Protein AF-A0A2U9QYP9-F1 (afdb_monomer_lite)

InterPro domains:
  IPR007745 Cytochrome c oxidase copper chaperone [PF05051] (9-56)
  IPR007745 Cytochrome c oxidase copper chaperone [PTHR16719] (5-56)
  IPR009069 Cysteine alpha-hairpin motif superfamily [SSF47072] (4-56)

Foldseek 3Di:
DDDDDDDDDDPDLCPFQVPLVVVLVVCCVVPNPPDCVSVVSVVVSQVRCVVVVHHD

Structure (mmCIF, N/CA/C/O backbone):
data_AF-A0A2U9QYP9-F1
#
_entry.id   AF-A0A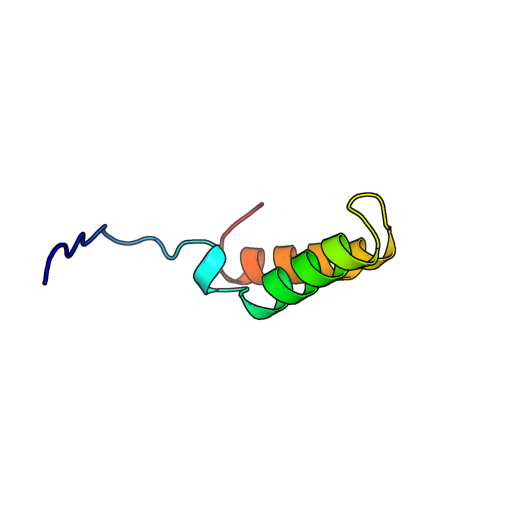2U9QYP9-F1
#
loop_
_atom_site.group_PDB
_atom_site.id
_atom_site.type_symbol
_atom_site.label_atom_id
_atom_site.label_alt_id
_atom_site.label_comp_id
_atom_site.label_asym_id
_atom_site.label_entity_id
_atom_site.label_seq_id
_atom_site.pdbx_PDB_ins_code
_atom_site.Cartn_x
_atom_site.Cartn_y
_atom_site.Cartn_z
_atom_site.occupancy
_atom_site.B_iso_or_equiv
_atom_site.auth_seq_id
_atom_site.auth_comp_id
_atom_site.auth_asym_id
_atom_site.auth_atom_id
_atom_site.pdbx_PDB_model_num
ATOM 1 N N . MET A 1 1 ? -1.719 31.742 10.887 1.00 58.00 1 MET A N 1
ATOM 2 C CA . MET A 1 1 ? -2.450 30.564 11.400 1.00 58.00 1 MET A CA 1
ATOM 3 C C . MET A 1 1 ? -3.734 30.453 10.597 1.00 58.00 1 MET A C 1
ATOM 5 O O . MET A 1 1 ? -4.607 31.280 10.808 1.00 58.00 1 MET A O 1
ATOM 9 N N . SER A 1 2 ? -3.826 29.522 9.643 1.00 50.59 2 SER A N 1
ATOM 10 C CA . SER A 1 2 ? -5.044 29.338 8.841 1.00 50.59 2 SER A CA 1
ATOM 11 C C . SER A 1 2 ? -5.257 27.863 8.522 1.00 50.59 2 SER A C 1
ATOM 13 O O . SER A 1 2 ? -4.414 27.256 7.867 1.00 50.59 2 SER A O 1
ATOM 15 N N . GLY A 1 3 ? -6.415 27.339 8.926 1.00 47.25 3 GLY A N 1
ATOM 16 C CA . GLY A 1 3 ? -7.109 26.296 8.170 1.00 47.25 3 GLY A CA 1
ATOM 17 C C . GLY A 1 3 ? -7.097 24.890 8.755 1.00 47.25 3 GLY A C 1
ATOM 18 O O . GLY A 1 3 ? -6.528 23.979 8.163 1.00 47.25 3 GLY A O 1
ATOM 19 N N . GLU A 1 4 ? -7.824 24.687 9.852 1.00 54.81 4 GLU A N 1
ATOM 20 C CA . GLU A 1 4 ? -8.430 23.390 10.157 1.00 54.81 4 GLU A CA 1
ATOM 21 C C . GLU A 1 4 ? -9.450 23.014 9.067 1.00 54.81 4 GLU A C 1
ATOM 23 O O . GLU A 1 4 ? -10.303 23.819 8.690 1.00 54.81 4 GLU A O 1
ATOM 28 N N . LYS A 1 5 ? -9.408 21.763 8.592 1.00 42.84 5 LYS A N 1
ATOM 29 C CA . LYS A 1 5 ? -10.546 21.132 7.913 1.00 42.84 5 LYS A CA 1
ATOM 30 C C . LYS A 1 5 ? -10.713 19.707 8.435 1.00 42.84 5 LYS A C 1
ATOM 32 O O . LYS A 1 5 ? -10.095 18.759 7.960 1.00 42.84 5 LYS A O 1
ATOM 37 N N . LYS A 1 6 ? -11.555 19.597 9.461 1.00 47.06 6 LYS A N 1
ATOM 38 C CA . LYS A 1 6 ? -12.094 18.356 10.018 1.00 47.06 6 LYS A CA 1
ATOM 39 C C . LYS A 1 6 ? -12.961 17.687 8.942 1.00 47.06 6 LYS A C 1
ATOM 41 O O . LYS A 1 6 ? -13.991 18.233 8.558 1.00 47.06 6 LYS A O 1
ATOM 46 N N . GLN A 1 7 ? -12.522 16.541 8.421 1.00 48.41 7 GLN A N 1
ATOM 47 C CA . GLN A 1 7 ? -13.359 15.626 7.641 1.00 48.41 7 GLN A CA 1
ATOM 48 C C . GLN A 1 7 ? -13.576 14.359 8.462 1.00 48.41 7 GLN A C 1
ATOM 50 O O . GLN A 1 7 ? -12.632 13.742 8.951 1.00 48.41 7 GLN A O 1
ATOM 55 N N . GLU A 1 8 ? -14.845 14.031 8.637 1.00 52.81 8 GLU A N 1
ATOM 56 C CA . GLU A 1 8 ? -15.366 12.923 9.417 1.00 52.81 8 GLU A CA 1
ATOM 57 C C . GLU A 1 8 ? -14.953 11.559 8.824 1.00 52.81 8 GLU A C 1
ATOM 59 O O . GLU A 1 8 ? -15.241 11.241 7.673 1.00 52.81 8 GLU A O 1
ATOM 64 N N . SER A 1 9 ? -14.252 10.773 9.645 1.00 58.12 9 SER A N 1
ATOM 65 C CA . SER A 1 9 ? -14.438 9.327 9.830 1.00 58.12 9 SER A CA 1
ATOM 66 C C . SER A 1 9 ? -14.387 8.404 8.606 1.00 58.12 9 SER A C 1
ATOM 68 O O . SER A 1 9 ? -15.352 7.714 8.296 1.00 58.12 9 SER A O 1
ATOM 70 N N . LYS A 1 10 ? -13.211 8.288 7.985 1.00 50.38 10 LYS A N 1
ATOM 71 C CA . LYS A 1 10 ? -12.660 7.015 7.473 1.00 50.38 10 LYS A CA 1
ATOM 72 C C . LYS A 1 10 ? -11.138 7.177 7.414 1.00 50.38 10 LYS A C 1
ATOM 74 O O . LYS A 1 10 ? -10.682 8.118 6.757 1.00 50.38 10 LYS A O 1
ATOM 79 N N . PRO A 1 11 ? -10.337 6.349 8.117 1.00 51.69 11 PRO A N 1
ATOM 80 C CA . PRO A 1 11 ? -8.887 6.448 8.023 1.00 51.69 11 PRO A CA 1
ATOM 81 C C . PRO A 1 11 ? -8.515 6.282 6.552 1.00 51.69 11 PRO A C 1
ATOM 83 O O . PRO A 1 11 ? -8.875 5.294 5.916 1.00 51.69 11 PRO A O 1
ATOM 86 N N . LYS A 1 12 ? -7.863 7.296 5.977 1.00 53.53 12 LYS A N 1
ATOM 87 C CA . LYS A 1 12 ? -7.376 7.184 4.605 1.00 53.53 12 LYS A CA 1
ATOM 88 C C . LYS A 1 12 ? -6.383 6.014 4.567 1.00 53.53 12 LYS A C 1
ATOM 90 O O . LYS A 1 12 ? -5.594 5.892 5.508 1.00 53.53 12 LYS A O 1
ATOM 95 N N . PRO A 1 13 ? -6.359 5.204 3.495 1.00 61.12 13 PRO A N 1
ATOM 96 C CA . PRO A 1 13 ? -5.441 4.069 3.368 1.00 61.12 13 PRO A CA 1
ATOM 97 C C . PRO A 1 13 ? -3.969 4.453 3.644 1.00 61.12 13 PRO A C 1
ATOM 99 O O . PRO A 1 13 ? -3.194 3.677 4.194 1.00 61.12 13 PRO A O 1
ATOM 102 N N . CYS A 1 14 ? -3.599 5.713 3.404 1.00 60.78 14 CYS A N 1
ATOM 103 C CA . CYS A 1 14 ? -2.290 6.265 3.748 1.00 60.78 14 CYS A CA 1
ATOM 104 C C . CYS A 1 14 ? -1.941 6.330 5.254 1.00 60.78 14 CYS A C 1
ATOM 106 O O . CYS A 1 14 ? -0.836 6.759 5.568 1.00 60.78 14 CYS A O 1
ATOM 108 N N . CYS A 1 15 ? -2.842 5.992 6.185 1.00 65.62 15 CYS A N 1
ATOM 109 C CA . CYS A 1 15 ? -2.580 6.046 7.632 1.00 65.62 15 CYS A CA 1
ATOM 110 C C . CYS A 1 15 ? -2.337 4.690 8.294 1.00 65.62 15 CYS A C 1
ATOM 112 O O . CYS A 1 15 ? -1.813 4.680 9.402 1.00 65.62 15 CYS A O 1
ATOM 114 N N . VAL A 1 16 ? -2.704 3.584 7.649 1.00 73.75 16 VAL A N 1
ATOM 115 C CA . VAL A 1 16 ? -2.644 2.250 8.267 1.00 73.75 16 VAL A CA 1
ATOM 116 C C . VAL A 1 16 ? -1.427 1.454 7.813 1.00 73.75 16 VAL A C 1
ATOM 118 O O . VAL A 1 16 ? -0.720 0.915 8.650 1.00 73.75 16 VAL A O 1
ATOM 121 N N . CYS A 1 17 ? -1.103 1.496 6.521 1.00 86.44 17 CYS A N 1
ATOM 122 C CA . CYS A 1 17 ? 0.023 0.752 5.945 1.00 86.44 17 CYS A CA 1
ATOM 123 C C . CYS A 1 17 ? 1.101 1.718 5.440 1.00 86.44 17 CYS A C 1
ATOM 125 O O . CYS A 1 17 ? 1.447 1.728 4.258 1.00 86.44 17 CYS A O 1
ATOM 127 N N . LYS A 1 18 ? 1.549 2.640 6.309 1.00 82.50 18 LYS A N 1
ATOM 128 C CA . LYS A 1 18 ? 2.539 3.674 5.944 1.00 82.50 18 LYS A CA 1
ATOM 129 C C . LYS A 1 18 ? 3.896 3.076 5.598 1.00 82.50 18 LYS A C 1
ATOM 131 O O . LYS A 1 18 ? 4.493 3.517 4.622 1.00 82.50 18 LYS A O 1
ATOM 136 N N . GLU A 1 19 ? 4.348 2.103 6.379 1.00 85.75 19 GLU A N 1
ATOM 137 C CA . GLU A 1 19 ? 5.638 1.436 6.184 1.00 85.75 19 GLU A CA 1
ATOM 138 C C . GLU A 1 19 ? 5.651 0.674 4.857 1.00 85.75 19 GLU A C 1
ATOM 140 O O . GLU A 1 19 ? 6.449 1.002 3.981 1.00 85.75 19 GLU A O 1
ATOM 145 N N . GLU A 1 20 ? 4.691 -0.230 4.634 1.00 87.75 20 GLU A N 1
ATOM 146 C CA . GLU A 1 20 ? 4.592 -0.974 3.369 1.00 87.75 20 GLU A CA 1
ATOM 147 C C . GLU A 1 20 ? 4.407 -0.044 2.164 1.00 87.75 20 GLU A C 1
ATOM 149 O O . GLU A 1 20 ? 4.987 -0.281 1.102 1.00 87.75 20 GLU A O 1
ATOM 154 N N . LYS A 1 21 ? 3.639 1.047 2.311 1.00 84.44 21 LYS A N 1
ATOM 155 C CA . LYS A 1 21 ? 3.494 2.044 1.245 1.00 84.44 21 LYS A CA 1
ATOM 156 C C . LYS A 1 21 ? 4.822 2.737 0.946 1.00 84.44 21 LYS A C 1
ATOM 158 O O . LYS A 1 21 ? 5.144 2.880 -0.230 1.00 84.44 21 LYS A O 1
ATOM 163 N N . SER A 1 22 ? 5.558 3.187 1.965 1.00 88.69 22 SER A N 1
ATOM 164 C CA . SER A 1 22 ? 6.864 3.834 1.788 1.00 88.69 22 SER A CA 1
ATOM 165 C C . SER A 1 22 ? 7.868 2.883 1.157 1.00 88.69 22 SER A C 1
ATOM 167 O O . SER A 1 22 ? 8.495 3.255 0.174 1.00 88.69 22 SER A O 1
ATOM 169 N N . ALA A 1 23 ? 7.961 1.646 1.649 1.00 89.31 23 ALA A N 1
ATOM 170 C CA . ALA A 1 23 ? 8.856 0.639 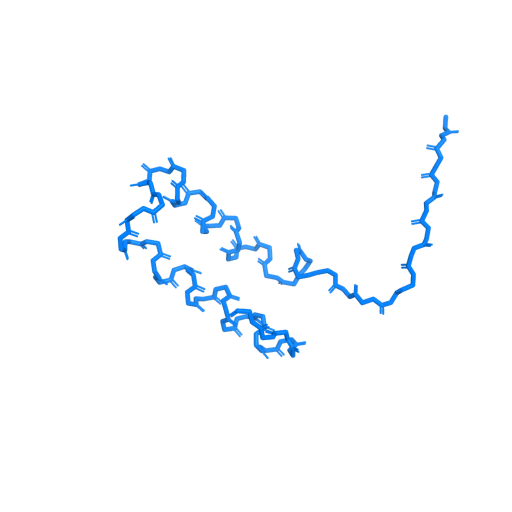1.092 1.00 89.31 23 ALA A CA 1
ATOM 171 C C . ALA A 1 23 ? 8.520 0.347 -0.377 1.00 89.31 23 ALA A C 1
ATOM 173 O O . ALA A 1 23 ? 9.407 0.283 -1.225 1.00 89.31 23 ALA A O 1
ATOM 174 N N . ARG A 1 24 ? 7.228 0.226 -0.709 1.00 89.75 24 ARG A N 1
ATOM 175 C CA . ARG A 1 24 ? 6.769 0.067 -2.091 1.00 89.75 24 ARG A CA 1
ATOM 176 C C . ARG A 1 24 ? 7.135 1.279 -2.945 1.00 89.75 24 ARG A C 1
ATOM 178 O O . ARG A 1 24 ? 7.697 1.094 -4.014 1.00 89.75 24 ARG A O 1
ATOM 185 N N . ASP A 1 25 ? 6.796 2.493 -2.512 1.00 89.25 25 ASP A N 1
ATOM 186 C CA . ASP A 1 25 ? 7.128 3.728 -3.239 1.00 89.25 25 ASP A CA 1
ATOM 187 C C . ASP A 1 25 ? 8.644 3.835 -3.476 1.00 89.25 25 ASP A C 1
ATOM 189 O O . ASP A 1 25 ? 9.061 4.079 -4.603 1.00 89.25 25 ASP A O 1
ATOM 193 N N . GLU A 1 26 ? 9.464 3.572 -2.457 1.00 91.06 26 GLU A N 1
ATOM 194 C CA . GLU A 1 26 ? 10.926 3.565 -2.555 1.00 91.06 26 GLU A CA 1
ATOM 195 C C . GLU A 1 26 ? 11.419 2.494 -3.536 1.00 91.06 26 GLU A C 1
ATOM 197 O O . GLU A 1 26 ? 12.233 2.775 -4.414 1.00 91.06 26 GLU A O 1
ATOM 202 N N . CYS A 1 27 ? 10.868 1.281 -3.471 1.00 90.31 27 CYS A N 1
ATOM 203 C CA . CYS A 1 27 ? 11.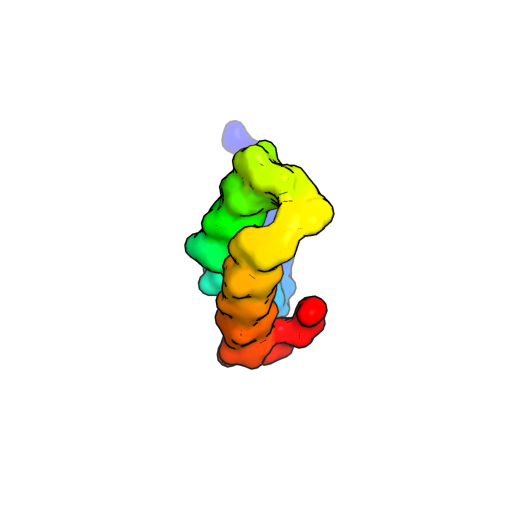208 0.218 -4.408 1.00 90.31 27 CYS A CA 1
ATOM 204 C C . CYS A 1 27 ? 10.867 0.588 -5.853 1.00 90.31 27 CYS A C 1
ATOM 206 O O . CYS A 1 27 ? 11.693 0.359 -6.737 1.00 90.31 27 CYS A O 1
ATOM 208 N N . LEU A 1 28 ? 9.686 1.167 -6.099 1.00 89.06 28 LEU A N 1
ATOM 209 C CA . LEU A 1 28 ? 9.256 1.610 -7.428 1.00 89.06 28 LEU A CA 1
ATOM 210 C C . LEU A 1 28 ? 10.105 2.791 -7.921 1.00 89.06 28 LEU A C 1
ATOM 212 O O . LEU A 1 28 ? 10.358 2.893 -9.118 1.00 89.06 28 LEU A O 1
ATOM 216 N N . LEU A 1 29 ? 10.577 3.653 -7.016 1.00 89.56 29 LEU A N 1
ATOM 217 C CA . LEU A 1 29 ? 11.491 4.750 -7.333 1.00 89.56 29 LEU A CA 1
ATOM 218 C C . LEU A 1 29 ? 12.881 4.230 -7.740 1.00 89.56 29 LEU A C 1
ATOM 220 O O . LEU A 1 29 ? 13.475 4.743 -8.683 1.00 89.56 29 LEU A O 1
ATOM 224 N N . ILE A 1 30 ? 13.389 3.208 -7.043 1.00 89.38 30 ILE A N 1
ATOM 225 C CA . ILE A 1 30 ? 14.728 2.643 -7.270 1.00 89.38 30 ILE A CA 1
ATOM 226 C C . ILE A 1 30 ? 14.746 1.689 -8.470 1.00 89.38 30 ILE A C 1
ATOM 228 O O . ILE A 1 30 ? 15.677 1.718 -9.271 1.00 89.38 30 ILE A O 1
ATOM 232 N N . ASN A 1 31 ? 13.750 0.811 -8.583 1.00 88.25 31 ASN A N 1
ATOM 233 C CA . ASN A 1 31 ? 13.736 -0.274 -9.567 1.00 88.25 31 ASN A CA 1
ATOM 234 C C . ASN A 1 31 ? 12.806 -0.001 -10.759 1.00 88.25 31 ASN A C 1
ATOM 236 O O . ASN A 1 31 ? 12.900 -0.699 -11.767 1.00 88.25 31 ASN A O 1
ATOM 240 N N . GLY A 1 32 ? 11.916 0.988 -10.658 1.00 82.00 32 GLY A N 1
ATOM 241 C CA . GLY A 1 32 ? 10.881 1.269 -11.649 1.00 82.00 32 GLY A CA 1
ATOM 242 C C . GLY A 1 32 ? 9.574 0.518 -11.382 1.00 82.00 32 GLY A C 1
ATOM 243 O O . GLY A 1 32 ? 9.546 -0.541 -10.752 1.00 82.00 32 GLY A O 1
ATOM 244 N N . VAL A 1 33 ? 8.475 1.070 -11.902 1.00 76.62 33 VAL A N 1
ATOM 245 C CA . VAL A 1 33 ? 7.116 0.510 -11.763 1.00 76.62 33 VAL A CA 1
ATOM 246 C C . VAL A 1 33 ? 6.928 -0.870 -12.390 1.00 76.62 33 VAL A C 1
ATOM 248 O O . VAL A 1 33 ? 6.023 -1.593 -11.992 1.00 76.62 33 VAL A O 1
ATOM 251 N N . ASP A 1 34 ? 7.799 -1.243 -13.323 1.00 78.00 34 ASP A N 1
ATOM 252 C CA . ASP A 1 34 ? 7.774 -2.534 -14.017 1.00 78.00 34 ASP A CA 1
ATOM 253 C C . ASP A 1 34 ? 8.584 -3.618 -13.278 1.00 78.00 34 ASP A C 1
ATOM 255 O O . ASP A 1 34 ? 8.676 -4.761 -13.717 1.00 78.00 34 ASP A O 1
ATOM 259 N N . SER A 1 35 ? 9.213 -3.278 -12.145 1.00 78.81 35 SER A N 1
ATOM 260 C CA . SER A 1 35 ? 10.089 -4.221 -11.461 1.00 78.81 35 SER A CA 1
ATOM 261 C C . SER A 1 35 ? 9.303 -5.259 -10.650 1.00 78.81 35 SER A C 1
ATOM 263 O O . SER A 1 35 ? 8.640 -4.898 -9.671 1.00 78.81 35 SER A O 1
ATOM 265 N N . PRO A 1 36 ? 9.474 -6.568 -10.922 1.00 83.56 36 PRO A N 1
ATOM 266 C CA . PRO A 1 36 ? 8.843 -7.629 -10.135 1.00 83.56 36 PRO A CA 1
ATOM 267 C C . PRO A 1 36 ? 9.382 -7.702 -8.697 1.00 83.56 36 PRO A C 1
ATOM 269 O O . PRO A 1 36 ? 8.809 -8.377 -7.847 1.00 83.56 36 PRO A O 1
ATOM 272 N N . LYS A 1 37 ? 10.473 -6.988 -8.381 1.00 82.12 37 LYS A N 1
ATOM 273 C CA . LYS A 1 37 ? 11.001 -6.893 -7.012 1.00 82.12 37 LYS A CA 1
ATOM 274 C C . LYS A 1 37 ? 10.042 -6.185 -6.059 1.00 82.12 37 LYS A C 1
ATOM 276 O O . LYS A 1 37 ? 10.057 -6.472 -4.864 1.00 82.12 37 LYS A O 1
ATOM 281 N N . CYS A 1 38 ? 9.209 -5.285 -6.575 1.00 87.25 38 CYS A N 1
ATOM 282 C CA . CYS A 1 38 ? 8.262 -4.543 -5.754 1.00 87.25 38 CYS A CA 1
ATOM 283 C C . CYS A 1 38 ? 6.943 -5.301 -5.549 1.00 87.25 38 CYS A C 1
ATOM 285 O O . CYS A 1 38 ? 6.141 -4.886 -4.717 1.00 87.25 38 CYS A O 1
ATOM 287 N N . ASP A 1 39 ? 6.735 -6.433 -6.231 1.00 87.00 39 ASP A N 1
ATOM 288 C CA . ASP A 1 39 ? 5.514 -7.243 -6.136 1.00 87.00 39 ASP A CA 1
ATOM 289 C C . A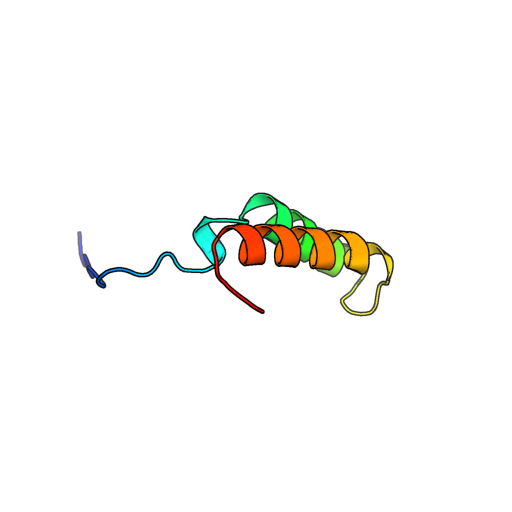SP A 1 39 ? 5.282 -7.749 -4.704 1.00 87.00 39 ASP A C 1
ATOM 291 O O . ASP A 1 39 ? 4.187 -7.61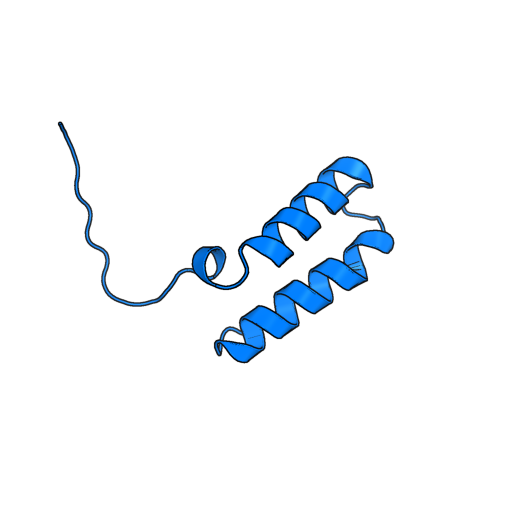9 -4.157 1.00 87.00 39 ASP A O 1
ATOM 295 N N . SER A 1 40 ? 6.351 -8.190 -4.030 1.00 88.81 40 SER A N 1
ATOM 296 C CA . SER A 1 40 ? 6.317 -8.582 -2.614 1.00 88.81 40 SER A CA 1
ATOM 297 C C . SER A 1 40 ? 5.875 -7.438 -1.692 1.00 88.81 40 SER A C 1
ATOM 299 O O . SER A 1 40 ? 5.112 -7.661 -0.755 1.00 88.81 40 SER A O 1
ATOM 301 N N . LEU A 1 41 ? 6.308 -6.204 -1.974 1.00 89.44 41 LEU A N 1
ATOM 302 C CA . LEU A 1 41 ? 5.945 -5.015 -1.191 1.00 89.44 41 LEU A CA 1
ATOM 303 C C . LEU A 1 41 ? 4.507 -4.570 -1.477 1.00 89.44 41 LEU A C 1
ATOM 305 O O . LEU A 1 41 ? 3.792 -4.154 -0.569 1.00 89.44 41 LEU A O 1
ATOM 309 N N . ILE A 1 42 ? 4.055 -4.703 -2.728 1.00 87.12 42 ILE A N 1
ATOM 310 C CA . ILE A 1 42 ? 2.660 -4.472 -3.119 1.00 87.12 42 ILE A CA 1
ATOM 311 C C . ILE A 1 42 ? 1.749 -5.480 -2.414 1.00 87.12 42 ILE A C 1
ATOM 313 O O . ILE A 1 42 ? 0.716 -5.084 -1.874 1.00 87.12 42 ILE A O 1
ATOM 317 N N . LYS A 1 43 ? 2.134 -6.762 -2.373 1.00 89.00 43 LYS A N 1
ATOM 318 C CA . LYS A 1 43 ? 1.407 -7.806 -1.641 1.00 89.00 43 LYS A CA 1
ATOM 319 C C . LYS A 1 43 ? 1.314 -7.488 -0.154 1.00 89.00 43 LYS A C 1
ATOM 321 O O . LYS A 1 43 ? 0.205 -7.465 0.365 1.00 89.00 43 LYS A O 1
ATOM 326 N N . ALA A 1 44 ? 2.434 -7.151 0.487 1.00 87.81 44 ALA A N 1
ATOM 327 C CA . ALA A 1 44 ? 2.456 -6.769 1.899 1.00 87.81 44 ALA A CA 1
ATOM 328 C C . ALA A 1 44 ? 1.537 -5.567 2.182 1.00 87.81 44 ALA A C 1
ATOM 330 O O . ALA A 1 44 ? 0.722 -5.608 3.102 1.00 87.81 44 ALA A O 1
ATOM 331 N N . TYR A 1 45 ? 1.589 -4.531 1.336 1.00 86.94 45 TYR A N 1
ATOM 332 C CA . TYR A 1 45 ? 0.702 -3.372 1.440 1.00 86.94 45 TYR A CA 1
ATOM 333 C C . TYR A 1 45 ? -0.779 -3.760 1.309 1.00 86.94 45 TYR A C 1
ATOM 335 O O . TYR A 1 45 ? -1.606 -3.309 2.102 1.00 86.94 45 TYR A O 1
ATOM 343 N N . LYS A 1 46 ? -1.125 -4.625 0.343 1.00 86.50 46 LYS A N 1
ATOM 344 C CA . LYS A 1 46 ? -2.495 -5.134 0.160 1.00 86.50 46 LYS A CA 1
ATOM 345 C C . LYS A 1 46 ? -2.962 -5.987 1.338 1.00 86.50 46 LYS A C 1
ATOM 347 O O . LYS A 1 46 ? -4.105 -5.841 1.760 1.00 86.50 46 LYS A O 1
ATOM 352 N N . GLU A 1 47 ? -2.108 -6.851 1.882 1.00 88.12 47 GLU A N 1
ATOM 353 C CA . GLU A 1 47 ? -2.432 -7.671 3.055 1.00 88.12 47 GLU A CA 1
ATOM 354 C C . GLU A 1 47 ? -2.673 -6.812 4.294 1.00 88.12 47 GLU A C 1
ATOM 356 O O . GLU A 1 47 ? -3.664 -7.019 4.996 1.00 88.12 47 GLU A O 1
ATOM 361 N N . CYS A 1 48 ? -1.841 -5.791 4.507 1.00 87.12 48 CYS A N 1
ATOM 362 C CA . CYS A 1 48 ? -2.069 -4.816 5.562 1.00 87.12 48 CYS A CA 1
ATOM 363 C C . CYS A 1 48 ? -3.424 -4.109 5.371 1.00 87.12 48 CYS A C 1
ATOM 365 O O . CYS A 1 48 ? -4.247 -4.112 6.285 1.00 87.12 48 CYS A O 1
ATOM 367 N N . MET A 1 49 ? -3.729 -3.591 4.172 1.00 85.50 49 MET A N 1
ATOM 368 C CA . MET A 1 49 ? -5.014 -2.923 3.889 1.00 85.50 49 MET A CA 1
ATOM 369 C C . MET A 1 49 ? -6.208 -3.842 4.148 1.00 85.50 49 MET A C 1
ATOM 371 O O . MET A 1 49 ? -7.185 -3.432 4.780 1.00 85.50 49 MET A O 1
ATOM 375 N N . LYS A 1 50 ? -6.090 -5.103 3.720 1.00 87.12 50 LYS A N 1
ATOM 376 C CA . LYS A 1 50 ? -7.100 -6.142 3.914 1.00 87.12 50 LYS A CA 1
ATOM 377 C C . LYS A 1 50 ? -7.346 -6.421 5.396 1.00 87.12 50 LYS A C 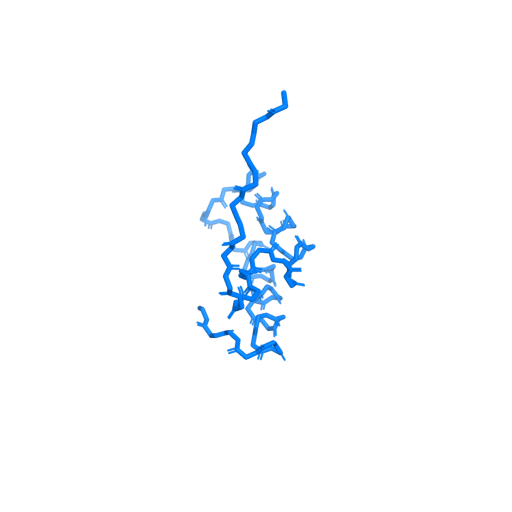1
ATOM 379 O O . LYS A 1 50 ? -8.500 -6.566 5.790 1.00 87.12 50 LYS A O 1
ATOM 384 N N . GLY A 1 51 ? -6.299 -6.420 6.226 1.00 83.62 51 GLY A N 1
ATOM 385 C CA . GLY A 1 51 ? -6.413 -6.536 7.685 1.00 83.62 51 GLY A CA 1
ATOM 386 C C . GLY A 1 51 ? -7.213 -5.399 8.328 1.00 83.62 51 GLY A C 1
ATOM 387 O O . GLY A 1 51 ? -7.881 -5.605 9.339 1.00 83.62 51 GLY A O 1
ATOM 388 N N . TYR A 1 52 ? -7.219 -4.222 7.702 1.00 80.56 52 TYR A N 1
ATOM 389 C CA . TYR A 1 52 ? -8.006 -3.065 8.133 1.00 80.56 52 TYR A CA 1
ATOM 390 C C . TYR A 1 52 ? -9.383 -2.955 7.458 1.00 80.56 52 TYR A C 1
ATOM 392 O O . TYR A 1 52 ? -10.113 -2.000 7.724 1.00 80.56 52 TYR A O 1
ATOM 400 N N . GLY A 1 53 ? -9.759 -3.913 6.603 1.00 79.00 53 GLY A N 1
ATOM 401 C CA . GLY A 1 53 ? -11.037 -3.910 5.886 1.00 79.00 53 GLY A CA 1
ATOM 402 C C . GLY A 1 53 ? -11.066 -3.016 4.641 1.00 79.00 53 GLY A C 1
ATOM 403 O O . GLY A 1 53 ? -12.147 -2.665 4.169 1.00 79.00 53 GLY A O 1
ATOM 404 N N . PHE A 1 54 ? -9.900 -2.639 4.108 1.00 71.75 54 PHE A N 1
ATOM 405 C CA . PHE A 1 54 ? -9.765 -1.929 2.836 1.00 71.75 54 PHE A CA 1
ATOM 406 C C . PHE A 1 54 ? -9.290 -2.904 1.748 1.00 71.75 54 PHE A C 1
ATOM 408 O O . PHE A 1 54 ? -8.198 -3.457 1.841 1.00 71.75 54 PHE A O 1
ATOM 415 N N . GLU A 1 55 ? -10.099 -3.112 0.708 1.00 67.19 55 GLU A N 1
ATOM 416 C CA . GLU A 1 55 ? -9.736 -3.936 -0.454 1.00 67.19 55 GLU A CA 1
ATOM 417 C C . GLU A 1 55 ? -9.333 -3.021 -1.627 1.00 67.19 55 GLU A C 1
ATOM 419 O O . GLU A 1 55 ? -10.090 -2.121 -1.997 1.00 67.19 55 GLU A O 1
ATOM 424 N N . ILE A 1 56 ? -8.110 -3.202 -2.150 1.00 69.06 56 ILE A N 1
ATOM 425 C CA . ILE A 1 56 ? -7.432 -2.355 -3.157 1.00 69.06 56 ILE A CA 1
ATOM 426 C C . ILE A 1 56 ? -6.739 -3.173 -4.252 1.00 69.06 56 ILE A C 1
ATOM 428 O O . ILE A 1 56 ? -6.262 -4.304 -3.989 1.00 69.06 56 ILE A O 1
#

Sequence (56 aa):
MSGEKKQESKPKPCCVCKEEKSARDECLLINGVDSPKCDSLIKAYKECMKGYGFEI

Radius of gyration: 14.24 Å; chains: 1; bounding box: 30×39×25 Å

pLDDT: mean 76.22, std 14.94, range [42.84, 91.06]

Organism: Pichia kudriavzevii (NCBI:txid4909)

Secondary structure (DSSP, 8-state):
--------S---GGGTSHHHHHHHHHHHHHH-TT-GGGHHHHHHHHHHHHHTT---